Protein AF-A0A354YVA4-F1 (afdb_monomer_lite)

Foldseek 3Di:
DEDEDDWDDDDPDDPNDDGDDLVVVLQVLLVCQVPVPPGPFYEDECPVRHDVSLVCSVVSRGPHYDDDPPD

Sequence (71 aa):
RAFIPWTYQPGNNELMGRKMYSAQYLKFLALSRLYLDNFAHIQGSWVTQGDRVGQISLLFGADDLGSIMIE

Secondary structure (DSSP, 8-state):
-EE--PPP--SSSTT---PPPHHHHHHHHHHHHHH-TT-SEEEE-HHHH-HHHHHHHGGGT--EE------

pLDDT: mean 91.57, std 10.09, range [49.25, 98.56]

Organism: NCBI:txid863

Radius of gyration: 12.36 Å; chains: 1; bounding box: 26×29×30 Å

Structure (mmCIF, N/CA/C/O backbone):
data_AF-A0A354YVA4-F1
#
_entry.id   AF-A0A354YVA4-F1
#
loop_
_atom_site.group_PDB
_atom_site.id
_atom_site.type_symbol
_atom_site.label_atom_id
_atom_site.label_alt_id
_atom_site.label_comp_id
_atom_site.label_asym_id
_atom_site.label_entity_id
_atom_site.label_seq_id
_atom_site.pdbx_PDB_ins_code
_atom_site.Cartn_x
_atom_site.Cartn_y
_atom_site.Cartn_z
_atom_site.occupancy
_atom_site.B_iso_or_equiv
_atom_site.auth_seq_id
_atom_site.auth_comp_id
_atom_site.auth_asym_id
_atom_site.auth_atom_id
_atom_site.pdbx_PDB_model_num
ATOM 1 N N . ARG A 1 1 ? 13.821 -1.298 -0.387 1.00 81.75 1 ARG A N 1
ATOM 2 C CA . ARG A 1 1 ? 13.112 -0.057 0.026 1.00 81.75 1 ARG A CA 1
ATOM 3 C C . ARG A 1 1 ? 11.756 -0.066 -0.664 1.00 81.75 1 ARG A C 1
ATOM 5 O O . ARG A 1 1 ? 11.747 -0.349 -1.856 1.00 81.75 1 ARG A O 1
ATOM 12 N N . ALA A 1 2 ? 10.671 0.208 0.060 1.00 93.31 2 ALA A N 1
ATOM 13 C CA . ALA A 1 2 ? 9.304 0.147 -0.457 1.00 93.31 2 ALA A CA 1
ATOM 14 C C . ALA A 1 2 ? 8.604 1.510 -0.380 1.00 93.31 2 ALA A C 1
ATOM 16 O O . ALA A 1 2 ? 8.893 2.302 0.520 1.00 93.31 2 ALA A O 1
ATOM 17 N N . PHE A 1 3 ? 7.687 1.775 -1.310 1.00 95.75 3 PHE A N 1
ATOM 18 C CA . PHE A 1 3 ? 6.699 2.842 -1.154 1.00 95.75 3 PHE A CA 1
ATOM 19 C C . PHE A 1 3 ? 5.535 2.338 -0.292 1.00 95.75 3 PHE A 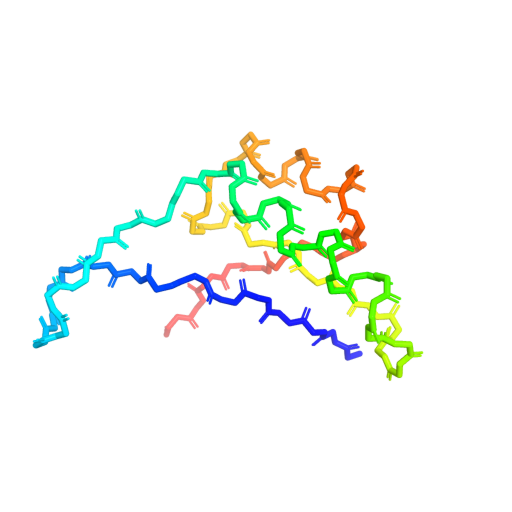C 1
ATOM 21 O O . PHE A 1 3 ? 5.062 1.217 -0.479 1.00 95.75 3 PHE A O 1
ATOM 28 N N . ILE A 1 4 ? 5.064 3.171 0.641 1.00 93.88 4 ILE A N 1
ATOM 29 C CA . ILE A 1 4 ? 4.009 2.810 1.594 1.00 93.88 4 ILE A CA 1
ATOM 30 C C . ILE A 1 4 ? 2.873 3.843 1.508 1.00 93.88 4 ILE A C 1
ATOM 32 O O . ILE A 1 4 ? 3.056 4.983 1.947 1.00 93.88 4 ILE A O 1
ATOM 36 N N . PRO A 1 5 ? 1.690 3.477 0.980 1.00 92.19 5 PRO A N 1
ATOM 37 C CA . PRO A 1 5 ? 0.526 4.351 0.978 1.00 92.19 5 PRO A CA 1
ATOM 38 C C . PRO A 1 5 ? -0.164 4.322 2.347 1.00 92.19 5 PRO A C 1
ATOM 40 O O . PRO A 1 5 ? -1.044 3.499 2.612 1.00 92.19 5 PRO A O 1
ATOM 43 N N . TRP A 1 6 ? 0.231 5.239 3.227 1.00 91.00 6 TRP A N 1
ATOM 44 C CA . TRP A 1 6 ? -0.424 5.430 4.519 1.00 91.00 6 TRP A CA 1
ATOM 45 C C . TRP A 1 6 ? -1.770 6.131 4.353 1.00 91.00 6 TRP A C 1
ATOM 47 O O . TRP A 1 6 ? -1.853 7.253 3.855 1.00 91.00 6 TRP A O 1
ATOM 57 N N . THR A 1 7 ? -2.844 5.478 4.796 1.00 90.88 7 THR A N 1
ATOM 58 C CA . THR A 1 7 ? -4.163 6.112 4.848 1.00 90.88 7 THR A CA 1
ATOM 59 C C . THR A 1 7 ? -4.287 6.963 6.101 1.00 90.88 7 THR A C 1
ATOM 61 O O . THR A 1 7 ? -3.936 6.509 7.192 1.00 90.88 7 THR A O 1
ATOM 64 N N . TYR A 1 8 ? -4.888 8.141 5.964 1.00 92.19 8 TYR A N 1
ATOM 65 C CA . TYR A 1 8 ? -5.260 8.978 7.099 1.00 92.19 8 TYR A CA 1
ATOM 66 C C . TYR A 1 8 ? -6.142 8.214 8.108 1.00 92.19 8 TYR A C 1
ATOM 68 O O . TYR A 1 8 ? -7.126 7.575 7.720 1.00 92.19 8 TYR A O 1
ATOM 76 N N . GLN A 1 9 ? -5.787 8.297 9.395 1.00 90.44 9 GLN A N 1
ATOM 77 C CA . GLN A 1 9 ? -6.578 7.769 10.507 1.00 90.44 9 GLN A CA 1
ATOM 78 C C . GLN A 1 9 ? -7.300 8.930 11.211 1.00 90.44 9 GLN A C 1
ATOM 80 O O . GLN A 1 9 ? -6.640 9.788 11.804 1.00 90.44 9 GLN A O 1
ATOM 85 N N . PRO A 1 10 ? -8.640 9.007 11.125 1.00 91.38 10 PRO A N 1
ATOM 86 C CA . PRO A 1 10 ? -9.403 10.023 11.837 1.00 91.38 10 PRO A CA 1
ATOM 87 C C . PRO A 1 10 ? -9.497 9.709 13.334 1.00 91.38 10 PRO A C 1
ATOM 89 O O . PRO A 1 10 ? -9.438 8.551 13.744 1.00 91.38 10 PRO A O 1
ATOM 9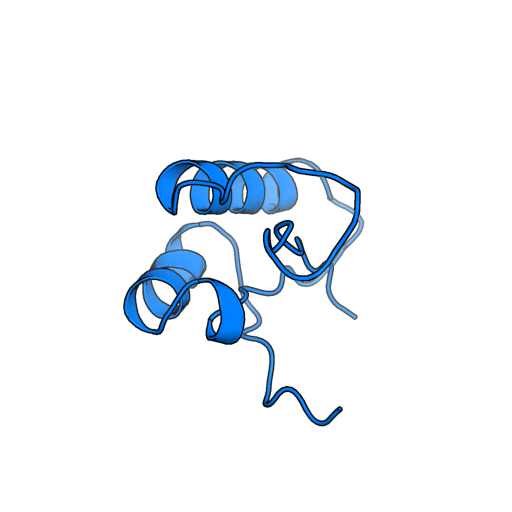2 N N . GLY A 1 11 ? -9.739 10.751 14.127 1.00 88.88 11 GLY A N 1
ATOM 93 C CA . GLY A 1 11 ? -9.798 10.669 15.585 1.00 88.88 11 GLY A CA 1
ATOM 94 C C . GLY A 1 11 ? -8.485 11.117 16.221 1.00 88.88 11 GLY A C 1
ATOM 95 O O . GLY A 1 11 ? -7.405 10.884 15.684 1.00 88.88 11 GLY A O 1
ATOM 96 N N . ASN A 1 12 ? -8.592 11.804 17.357 1.00 89.12 12 ASN A N 1
ATOM 97 C CA . ASN A 1 12 ? -7.448 12.315 18.115 1.00 89.12 12 ASN A CA 1
ATOM 98 C C . ASN A 1 12 ? -6.529 13.285 17.338 1.00 89.12 12 ASN A C 1
ATOM 100 O O . ASN A 1 12 ? -5.324 13.325 17.561 1.00 89.12 12 ASN A O 1
ATOM 104 N N . ASN A 1 13 ? -7.084 14.051 16.394 1.00 92.25 13 ASN A N 1
ATOM 105 C CA . ASN A 1 13 ? -6.373 15.125 15.701 1.00 92.25 13 ASN A CA 1
ATOM 106 C C . ASN A 1 13 ? -7.348 16.197 15.185 1.00 92.25 13 ASN A C 1
ATOM 108 O O . ASN A 1 13 ? -8.557 15.974 15.114 1.00 92.25 13 ASN A O 1
ATOM 112 N N . GLU A 1 14 ? -6.809 17.356 14.809 1.00 95.44 14 GLU A N 1
ATOM 113 C CA . GLU A 1 14 ? -7.573 18.544 14.393 1.00 95.44 14 GLU A CA 1
ATOM 114 C C . GLU A 1 14 ? -8.121 18.467 12.960 1.00 95.44 14 GLU A C 1
ATOM 116 O O . GLU A 1 14 ? -8.926 19.301 12.556 1.00 95.44 14 GLU A O 1
ATOM 121 N N . LEU A 1 15 ? -7.705 17.470 12.171 1.00 92.44 15 LEU A N 1
ATOM 122 C CA . LEU A 1 15 ? -7.966 17.443 10.730 1.00 92.44 15 LEU A CA 1
ATOM 123 C C . LEU A 1 15 ? -9.408 17.039 10.377 1.00 92.44 15 LEU A C 1
ATOM 125 O O . LEU A 1 15 ? -9.786 17.160 9.214 1.00 92.44 15 LEU A O 1
ATOM 129 N N . MET A 1 16 ? -10.200 16.562 11.354 1.00 91.62 16 MET A N 1
ATOM 130 C CA . MET A 1 16 ? -11.628 16.190 11.242 1.00 91.62 16 MET A CA 1
ATOM 131 C C . MET A 1 16 ? -11.998 15.414 9.961 1.00 91.62 16 MET A C 1
ATOM 133 O O . MET A 1 16 ? -13.120 15.497 9.457 1.00 91.62 16 MET A O 1
ATOM 137 N N . GLY A 1 17 ? -11.049 14.661 9.402 1.00 92.00 17 GLY A N 1
ATOM 138 C CA . GLY A 1 17 ? -11.251 13.946 8.154 1.00 92.00 17 GLY A CA 1
ATOM 139 C C . GLY A 1 17 ? -12.065 12.672 8.359 1.00 92.00 17 GLY A C 1
ATOM 140 O O . GLY A 1 17 ? -12.455 12.306 9.467 1.00 92.00 17 GLY A O 1
ATOM 141 N N . ARG A 1 18 ? -12.281 11.940 7.268 1.00 92.06 18 ARG A N 1
ATOM 142 C CA . ARG A 1 18 ? -12.994 10.656 7.286 1.00 92.06 18 ARG A CA 1
ATOM 143 C C . ARG A 1 18 ? -12.073 9.503 6.928 1.00 92.06 18 ARG A C 1
ATOM 145 O O . ARG A 1 18 ? -11.159 9.661 6.119 1.00 92.06 18 ARG A O 1
ATOM 152 N N . LYS A 1 19 ? -12.361 8.329 7.493 1.00 90.25 19 LYS A N 1
ATOM 153 C CA . LYS A 1 19 ? -11.668 7.091 7.134 1.00 90.25 19 LYS A CA 1
ATOM 154 C C . LYS A 1 19 ? -11.967 6.756 5.673 1.00 90.25 19 LYS A C 1
ATOM 156 O O . LYS A 1 19 ? -13.098 6.898 5.210 1.00 90.25 19 LYS A O 1
ATOM 161 N N . MET A 1 20 ? -10.938 6.325 4.955 1.00 91.25 20 MET A N 1
ATOM 162 C CA . MET A 1 20 ? -11.053 5.858 3.577 1.00 91.25 20 MET A CA 1
ATOM 163 C C . MET A 1 20 ? -11.691 4.460 3.530 1.00 91.25 20 MET A C 1
ATOM 165 O O . MET A 1 20 ? -11.437 3.634 4.408 1.00 91.25 20 MET A O 1
ATOM 169 N N . TYR A 1 21 ? -12.490 4.170 2.498 1.00 94.06 21 TYR A N 1
ATOM 170 C CA . TYR A 1 21 ? -12.994 2.814 2.259 1.00 94.06 21 TYR A CA 1
ATOM 171 C C . TYR A 1 21 ? -11.895 1.904 1.699 1.00 94.06 21 TYR A C 1
ATOM 173 O O . TYR A 1 21 ? -11.091 2.331 0.869 1.00 94.06 21 TYR A O 1
ATOM 181 N N . SER A 1 22 ? -11.917 0.615 2.046 1.00 95.06 22 SER A N 1
ATOM 182 C CA . SER A 1 22 ? -10.906 -0.358 1.598 1.00 95.06 22 SER A CA 1
ATOM 183 C C . SER A 1 22 ? -10.767 -0.433 0.072 1.00 95.06 22 SER A C 1
ATOM 185 O O . SER A 1 22 ? -9.662 -0.553 -0.441 1.00 95.06 22 SER A O 1
ATOM 187 N N . ALA A 1 23 ? -11.864 -0.285 -0.678 1.00 96.69 2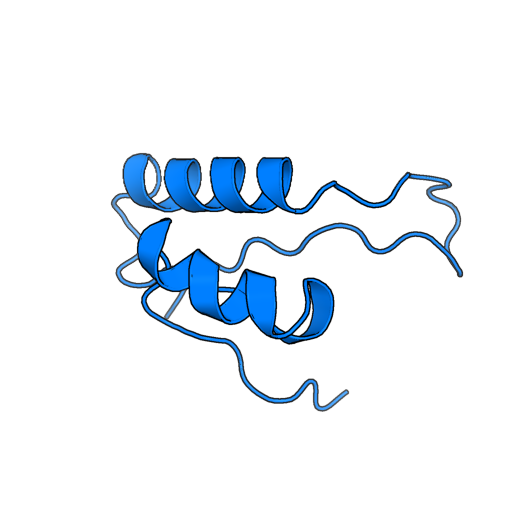3 ALA A N 1
ATOM 188 C CA . ALA A 1 23 ? -11.822 -0.261 -2.142 1.00 96.69 23 ALA A CA 1
ATOM 189 C C . ALA A 1 23 ? -11.047 0.948 -2.702 1.00 96.69 23 ALA A C 1
ATOM 191 O O . ALA A 1 23 ? -10.362 0.832 -3.716 1.00 96.69 23 ALA A O 1
ATOM 192 N N . GLN A 1 24 ? -11.128 2.107 -2.040 1.00 96.81 24 GLN A N 1
ATOM 193 C CA . GLN A 1 24 ? -10.371 3.298 -2.435 1.00 96.81 24 GLN A CA 1
ATOM 194 C C . GLN A 1 24 ? -8.879 3.110 -2.150 1.00 96.81 24 GLN A C 1
ATOM 196 O O . GLN A 1 24 ? -8.056 3.458 -2.993 1.00 96.81 24 GLN A O 1
ATOM 201 N N . TYR A 1 25 ? -8.546 2.496 -1.010 1.00 96.44 25 TYR A N 1
ATOM 202 C CA . TYR A 1 25 ? -7.176 2.116 -0.676 1.00 96.44 25 TYR A CA 1
ATOM 203 C C . TYR A 1 25 ? -6.587 1.153 -1.717 1.00 96.44 25 TYR A C 1
ATOM 205 O O . TYR A 1 25 ? -5.542 1.443 -2.292 1.00 96.44 25 TYR A O 1
ATOM 213 N N . LEU A 1 26 ? -7.289 0.058 -2.030 1.00 97.62 26 LEU A N 1
ATOM 214 C CA . LEU A 1 26 ? -6.842 -0.930 -3.020 1.00 97.62 26 LEU A CA 1
ATOM 215 C C . LEU A 1 26 ? -6.678 -0.311 -4.415 1.00 97.62 26 LEU A C 1
ATOM 217 O O . LEU A 1 26 ? -5.711 -0.604 -5.117 1.00 97.62 26 LEU A O 1
ATOM 221 N N . LYS A 1 27 ? -7.577 0.603 -4.805 1.00 98.12 27 LYS A N 1
ATOM 222 C CA . LYS A 1 27 ? -7.449 1.355 -6.060 1.00 98.12 27 LYS A CA 1
ATOM 223 C C . LYS A 1 27 ? -6.189 2.224 -6.077 1.00 98.12 27 LYS A C 1
ATOM 225 O O . LYS A 1 27 ? -5.493 2.262 -7.088 1.00 98.12 27 LYS A O 1
ATOM 230 N N . PHE A 1 28 ? -5.897 2.922 -4.981 1.00 97.50 28 PHE A N 1
ATOM 231 C CA . PHE A 1 28 ? -4.707 3.765 -4.873 1.00 97.50 28 PHE A CA 1
ATOM 232 C C . PHE A 1 28 ? -3.411 2.941 -4.832 1.00 97.50 28 PHE A C 1
ATOM 234 O O . PHE A 1 28 ? -2.406 3.332 -5.424 1.00 97.50 28 PHE A O 1
ATOM 241 N N . LEU A 1 29 ? -3.443 1.774 -4.190 1.00 97.75 29 LEU A N 1
ATOM 242 C CA . LEU A 1 29 ? -2.342 0.816 -4.182 1.00 97.75 29 LEU A CA 1
ATOM 243 C C . LEU A 1 29 ? -2.019 0.328 -5.604 1.00 97.75 29 LEU A C 1
ATOM 245 O O . LEU A 1 29 ? -0.872 0.426 -6.039 1.00 97.75 29 LEU A O 1
ATOM 249 N N . ALA A 1 30 ? -3.041 -0.081 -6.364 1.00 98.50 30 ALA A N 1
ATOM 250 C CA . ALA A 1 30 ? -2.875 -0.491 -7.759 1.00 98.50 30 ALA A CA 1
ATOM 251 C C . ALA A 1 30 ? -2.356 0.655 -8.636 1.00 98.50 30 ALA A C 1
ATOM 253 O O . ALA A 1 30 ? -1.463 0.454 -9.457 1.00 98.50 30 ALA A O 1
ATOM 254 N N . LEU A 1 31 ? -2.858 1.876 -8.426 1.00 98.50 31 LEU A N 1
ATOM 255 C CA . LEU A 1 31 ? -2.325 3.063 -9.094 1.00 98.50 31 LEU A CA 1
ATOM 256 C C . LEU A 1 31 ? -0.838 3.266 -8.776 1.00 98.50 31 LEU A C 1
ATOM 258 O O . LEU A 1 31 ? -0.060 3.533 -9.685 1.00 98.50 31 LEU A O 1
ATOM 262 N N . SER A 1 32 ? -0.435 3.103 -7.515 1.00 98.19 32 SER A N 1
ATOM 263 C CA . SER A 1 32 ? 0.965 3.238 -7.096 1.00 98.19 32 SER A CA 1
ATOM 264 C C . SER A 1 32 ? 1.862 2.242 -7.833 1.00 98.19 32 SER A C 1
ATOM 266 O O . SER A 1 32 ? 2.892 2.642 -8.364 1.00 98.19 32 SER A O 1
ATOM 268 N N . ARG A 1 33 ? 1.436 0.977 -7.966 1.00 98.19 33 ARG A N 1
ATOM 269 C CA . ARG A 1 33 ? 2.156 -0.053 -8.739 1.00 98.19 33 ARG A CA 1
ATOM 270 C C . ARG A 1 33 ? 2.318 0.306 -10.220 1.00 98.19 33 ARG A C 1
ATOM 272 O O . ARG A 1 33 ? 3.325 -0.065 -10.821 1.00 98.19 33 ARG A O 1
ATOM 279 N N . LEU A 1 34 ? 1.334 0.982 -10.812 1.00 98.44 34 LEU A N 1
ATOM 280 C CA . LEU A 1 34 ? 1.364 1.379 -12.223 1.00 98.44 34 LEU A CA 1
ATOM 281 C C . LEU A 1 34 ? 2.162 2.665 -12.468 1.00 98.44 34 LEU A C 1
ATOM 283 O O . LEU A 1 34 ? 2.764 2.805 -13.525 1.00 98.44 34 LEU A O 1
ATOM 287 N N . TYR A 1 35 ? 2.130 3.604 -11.523 1.00 98.56 35 TYR A N 1
ATOM 288 C CA . TYR A 1 35 ? 2.663 4.953 -11.712 1.00 98.56 35 TYR A CA 1
ATOM 289 C C . TYR A 1 35 ? 4.087 5.127 -11.170 1.00 98.56 35 TYR A C 1
ATOM 291 O O . TYR A 1 35 ? 4.874 5.876 -11.737 1.00 98.56 35 TYR A O 1
ATOM 299 N N . LEU A 1 36 ? 4.423 4.460 -10.062 1.00 98.06 36 LEU A N 1
ATOM 300 C CA . LEU A 1 36 ? 5.718 4.594 -9.393 1.00 98.06 36 LEU A CA 1
ATOM 301 C C . LEU A 1 36 ? 6.720 3.571 -9.941 1.00 98.06 36 LEU A C 1
ATOM 303 O O . LEU A 1 36 ? 7.039 2.575 -9.292 1.00 98.06 36 LEU A O 1
ATOM 307 N N . ASP A 1 37 ? 7.220 3.822 -11.147 1.00 97.50 37 ASP A N 1
ATOM 308 C CA . ASP A 1 37 ? 8.181 2.954 -11.845 1.00 97.50 37 ASP A CA 1
ATOM 309 C C . ASP A 1 37 ? 9.586 2.909 -11.209 1.00 97.50 37 ASP A C 1
ATOM 311 O O . ASP A 1 37 ? 10.389 2.027 -11.515 1.00 97.50 37 ASP A O 1
ATOM 315 N N . ASN A 1 38 ? 9.869 3.822 -10.282 1.00 97.75 38 ASN A N 1
ATOM 316 C CA . ASN A 1 38 ? 11.148 3.975 -9.599 1.00 97.75 38 ASN A CA 1
ATOM 317 C C . ASN A 1 38 ? 11.191 3.344 -8.193 1.00 97.75 38 ASN A C 1
ATOM 319 O O . ASN A 1 38 ? 12.213 3.447 -7.508 1.00 97.75 38 ASN A O 1
ATOM 323 N N . PHE A 1 39 ? 10.118 2.675 -7.757 1.00 97.75 39 PHE A N 1
ATOM 324 C CA . PHE A 1 39 ? 10.090 1.896 -6.517 1.00 97.75 39 PHE A CA 1
ATOM 325 C C . PHE A 1 39 ? 9.988 0.403 -6.827 1.00 97.75 39 PHE A C 1
ATOM 327 O O . PHE A 1 39 ? 9.028 -0.059 -7.435 1.00 97.75 39 PHE A O 1
ATOM 334 N N . ALA A 1 40 ? 10.973 -0.369 -6.360 1.00 97.12 40 ALA A N 1
ATOM 335 C CA . ALA A 1 40 ? 11.002 -1.817 -6.575 1.00 97.12 40 ALA A CA 1
ATOM 336 C C . ALA A 1 40 ? 9.885 -2.564 -5.826 1.00 97.12 40 ALA A C 1
ATOM 338 O O . ALA A 1 40 ? 9.450 -3.609 -6.296 1.00 97.12 40 ALA A O 1
ATOM 339 N N . HIS A 1 41 ? 9.439 -2.020 -4.688 1.00 97.44 41 HIS A N 1
ATOM 340 C CA . HIS A 1 41 ? 8.474 -2.650 -3.789 1.00 97.44 41 HIS A CA 1
ATOM 341 C C . HIS A 1 41 ? 7.346 -1.690 -3.426 1.00 97.44 41 HIS A C 1
ATOM 343 O O . HIS A 1 41 ? 7.595 -0.513 -3.128 1.00 97.44 41 HIS A O 1
ATOM 349 N N . ILE A 1 42 ? 6.124 -2.214 -3.376 1.00 97.56 42 ILE A N 1
ATOM 350 C CA . ILE A 1 42 ? 4.953 -1.520 -2.834 1.00 97.56 42 ILE A CA 1
ATOM 351 C C . ILE A 1 42 ? 4.466 -2.287 -1.602 1.00 97.56 42 ILE A C 1
ATOM 353 O O . ILE A 1 42 ? 4.195 -3.486 -1.680 1.00 97.56 42 ILE A O 1
ATOM 357 N N . GLN A 1 43 ? 4.328 -1.592 -0.471 1.00 96.31 43 GLN A N 1
ATOM 358 C CA . GLN A 1 43 ? 3.925 -2.215 0.787 1.00 96.31 43 GLN A CA 1
ATOM 359 C C . GLN A 1 43 ? 2.419 -2.073 1.051 1.00 96.31 43 GLN A C 1
ATOM 361 O O . GLN A 1 43 ? 1.877 -0.965 1.093 1.00 96.31 43 GLN A O 1
ATOM 366 N N . GLY A 1 44 ? 1.747 -3.192 1.314 1.00 94.56 44 GLY A N 1
ATOM 367 C CA . GLY A 1 44 ? 0.383 -3.250 1.832 1.00 94.56 44 GLY A CA 1
ATOM 368 C C . GLY A 1 44 ? 0.326 -2.988 3.345 1.00 94.56 44 GLY A C 1
ATOM 369 O O . GLY A 1 44 ? 1.162 -3.473 4.108 1.00 94.56 44 GLY A O 1
ATOM 370 N N . SER A 1 45 ? -0.674 -2.229 3.808 1.00 88.00 45 SER A N 1
ATOM 371 C CA . SER A 1 45 ? -0.855 -1.883 5.228 1.00 88.00 45 SER A CA 1
ATOM 372 C C . SER A 1 45 ? -1.947 -2.742 5.869 1.00 88.00 45 SER A C 1
ATOM 374 O O . SER A 1 45 ? -3.100 -2.331 5.968 1.00 88.00 45 SER A O 1
ATOM 376 N N . TRP A 1 46 ? -1.605 -3.946 6.326 1.00 88.25 46 TRP A N 1
ATOM 377 C CA . TRP A 1 46 ? -2.585 -4.829 6.974 1.00 88.25 46 TRP A CA 1
ATOM 378 C C . TRP A 1 46 ? -2.974 -4.363 8.389 1.00 88.25 46 TRP A C 1
ATOM 380 O O . TRP A 1 46 ? -4.113 -4.567 8.796 1.00 88.25 46 TRP A O 1
ATOM 390 N N . VAL A 1 47 ? -2.089 -3.662 9.112 1.00 87.00 47 VAL A N 1
ATOM 391 C CA . VAL A 1 47 ? -2.380 -3.161 10.472 1.00 87.00 47 VAL A CA 1
ATOM 392 C C . VAL A 1 47 ? -3.481 -2.096 10.461 1.00 87.00 47 VAL A C 1
ATOM 394 O O . VAL A 1 47 ? -4.361 -2.102 11.316 1.00 87.00 47 VAL A O 1
ATOM 397 N N . THR A 1 48 ? -3.475 -1.195 9.474 1.00 87.25 48 THR A N 1
ATOM 398 C CA . THR A 1 48 ? -4.478 -0.117 9.401 1.00 87.25 48 THR A CA 1
ATOM 399 C C . THR A 1 48 ? -5.726 -0.503 8.607 1.00 87.25 48 THR A C 1
ATOM 401 O O . THR A 1 48 ? -6.818 0.006 8.887 1.00 87.25 48 THR A O 1
ATOM 404 N N . GLN A 1 49 ? -5.581 -1.394 7.617 1.00 92.19 49 GLN A N 1
ATOM 405 C CA . GLN A 1 49 ? -6.677 -1.807 6.735 1.00 92.19 49 GLN A CA 1
ATOM 406 C C . GLN A 1 49 ? -7.397 -3.080 7.197 1.00 92.19 49 GLN A C 1
ATOM 408 O O . GLN A 1 49 ? -8.511 -3.340 6.742 1.00 92.19 49 GLN A O 1
ATOM 413 N N . GLY A 1 50 ? -6.790 -3.850 8.099 1.00 90.62 50 GLY A N 1
ATOM 414 C CA . GLY A 1 50 ? -7.272 -5.157 8.532 1.00 90.62 50 GLY A CA 1
ATOM 415 C C . GLY A 1 50 ? -6.677 -6.311 7.723 1.00 90.62 50 GLY A C 1
ATOM 416 O O . GLY A 1 50 ? -6.215 -6.152 6.591 1.00 90.62 50 GLY A O 1
ATOM 417 N N . ASP A 1 51 ? -6.735 -7.499 8.318 1.00 92.12 51 ASP A N 1
ATOM 418 C CA . ASP A 1 51 ? -6.207 -8.766 7.804 1.00 92.12 51 ASP A CA 1
ATOM 419 C C . ASP A 1 51 ? -6.709 -9.113 6.392 1.00 92.12 51 ASP A C 1
ATOM 421 O O . ASP A 1 51 ? -5.908 -9.389 5.497 1.00 92.12 51 ASP A O 1
ATOM 425 N N . ARG A 1 52 ? -8.022 -9.029 6.152 1.00 94.25 52 ARG A N 1
ATOM 426 C CA . ARG A 1 52 ? -8.634 -9.359 4.854 1.00 94.25 52 ARG A CA 1
ATOM 427 C C . ARG A 1 52 ? -8.167 -8.425 3.746 1.00 94.25 52 ARG A C 1
ATOM 429 O O . ARG A 1 52 ? -7.868 -8.870 2.642 1.00 94.25 52 ARG A O 1
ATOM 436 N N . VAL A 1 53 ? -8.099 -7.125 4.032 1.00 95.06 53 VAL A N 1
ATOM 437 C CA . VAL A 1 53 ? -7.627 -6.140 3.050 1.00 95.06 53 VAL A CA 1
ATOM 438 C C . VAL A 1 53 ? -6.128 -6.305 2.826 1.00 95.06 53 VAL A C 1
ATOM 440 O O . VAL A 1 53 ? -5.685 -6.217 1.685 1.00 95.06 53 VAL A O 1
ATOM 443 N N . GLY A 1 54 ? -5.365 -6.620 3.877 1.00 93.88 54 GLY A N 1
ATOM 444 C CA . GLY A 1 54 ? -3.957 -6.998 3.777 1.00 93.88 54 GLY A CA 1
ATOM 445 C C . GLY A 1 54 ? -3.734 -8.161 2.811 1.00 93.88 54 GLY A C 1
ATOM 446 O O . GLY A 1 54 ? -2.934 -8.034 1.890 1.00 93.88 54 GLY A O 1
ATOM 447 N N . GLN A 1 55 ? -4.500 -9.248 2.936 1.00 94.88 55 GLN A N 1
ATOM 448 C CA . GLN A 1 55 ? -4.419 -10.386 2.008 1.00 94.88 55 GLN A CA 1
ATOM 449 C C . GLN A 1 55 ? -4.764 -9.988 0.567 1.00 94.88 55 GLN A C 1
ATOM 451 O O . GLN A 1 55 ? -4.027 -10.314 -0.362 1.00 94.88 55 GLN A O 1
ATOM 456 N N . ILE A 1 56 ? -5.860 -9.246 0.372 1.00 96.94 56 ILE A N 1
ATOM 457 C CA . ILE A 1 56 ? -6.304 -8.812 -0.962 1.00 96.94 56 ILE A CA 1
ATOM 458 C C . ILE A 1 56 ? -5.304 -7.833 -1.594 1.00 96.94 56 ILE A C 1
ATOM 460 O O . ILE A 1 56 ? -5.165 -7.817 -2.813 1.00 96.94 56 ILE A O 1
ATOM 464 N N . SER A 1 57 ? -4.568 -7.051 -0.799 1.00 96.88 57 SER A N 1
ATOM 465 C CA . SER A 1 57 ? -3.610 -6.056 -1.299 1.00 96.88 57 SER A CA 1
ATOM 466 C C . SER A 1 57 ? -2.517 -6.649 -2.201 1.00 96.88 57 SER A C 1
ATOM 468 O O . SER A 1 57 ? -2.085 -5.982 -3.143 1.00 96.88 57 SER A O 1
ATOM 470 N N . LEU A 1 58 ? -2.156 -7.923 -1.999 1.00 96.75 58 LEU A N 1
ATOM 471 C CA . LEU A 1 58 ? -1.205 -8.657 -2.844 1.00 96.75 58 LEU A CA 1
ATOM 472 C C . LEU A 1 58 ? -1.698 -8.808 -4.294 1.00 96.75 58 LEU A C 1
ATOM 474 O O . LEU A 1 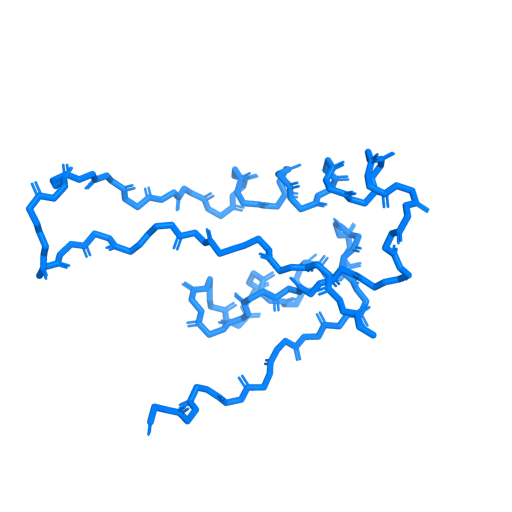58 ? -0.908 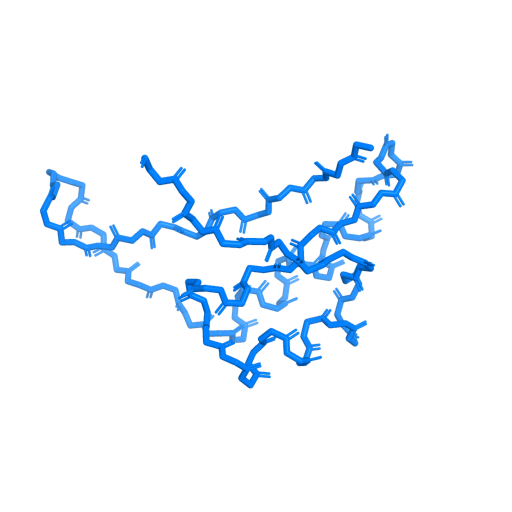-8.840 -5.232 1.00 96.75 58 LEU A O 1
ATOM 478 N N . LEU A 1 59 ? -3.017 -8.838 -4.501 1.00 97.88 59 LEU A N 1
ATOM 479 C CA . LEU A 1 59 ? -3.639 -8.875 -5.830 1.00 97.88 59 LEU A CA 1
ATOM 480 C C . LEU A 1 59 ? -3.763 -7.481 -6.466 1.00 97.88 59 LEU A C 1
ATOM 482 O O . LEU A 1 59 ? -4.139 -7.363 -7.630 1.00 97.88 59 LEU A O 1
ATOM 486 N N . PHE A 1 60 ? -3.460 -6.423 -5.709 1.00 98.06 60 PHE A N 1
ATOM 487 C CA . PHE A 1 60 ? -3.555 -5.020 -6.124 1.00 98.06 60 PHE A CA 1
ATOM 488 C C . PHE A 1 60 ? -2.177 -4.345 -6.191 1.00 98.06 60 PHE A C 1
ATOM 490 O O . PHE A 1 60 ? -2.077 -3.121 -6.149 1.00 98.06 60 PHE A O 1
ATOM 497 N N . GLY A 1 61 ? -1.114 -5.140 -6.336 1.00 96.88 61 GLY A N 1
ATOM 498 C CA . GLY A 1 61 ? 0.229 -4.651 -6.636 1.00 96.88 61 GLY A CA 1
ATOM 499 C C . GLY A 1 61 ? 1.156 -4.486 -5.437 1.00 96.88 61 GLY A C 1
ATOM 500 O O . GLY A 1 61 ? 2.276 -4.031 -5.649 1.00 96.88 61 GLY A O 1
ATOM 501 N N . ALA A 1 62 ? 0.726 -4.850 -4.222 1.00 97.38 62 ALA A N 1
ATOM 502 C CA . ALA A 1 62 ? 1.655 -5.002 -3.106 1.00 97.38 62 ALA A CA 1
ATOM 503 C C . ALA A 1 62 ? 2.466 -6.299 -3.234 1.00 97.38 62 ALA A C 1
ATOM 505 O O . ALA A 1 62 ? 1.925 -7.348 -3.580 1.00 97.38 62 ALA A O 1
ATOM 506 N N . ASP A 1 63 ? 3.747 -6.220 -2.896 1.00 96.88 63 ASP A N 1
ATOM 507 C CA . ASP A 1 63 ? 4.666 -7.364 -2.793 1.00 96.88 63 ASP A CA 1
ATOM 508 C C . ASP A 1 63 ? 5.367 -7.438 -1.423 1.00 96.88 63 ASP A C 1
ATOM 510 O O . ASP A 1 63 ? 6.069 -8.402 -1.125 1.00 96.88 63 ASP A O 1
ATOM 514 N N . ASP A 1 64 ? 5.099 -6.453 -0.565 1.00 95.12 64 ASP A N 1
ATOM 515 C CA . ASP A 1 64 ? 5.569 -6.352 0.810 1.00 95.12 64 ASP A CA 1
ATOM 516 C C . ASP A 1 64 ? 4.352 -6.132 1.726 1.00 95.12 64 ASP A C 1
ATOM 518 O O . ASP A 1 64 ? 3.440 -5.373 1.392 1.00 95.12 64 ASP A O 1
ATOM 522 N N . LEU A 1 65 ? 4.297 -6.797 2.878 1.00 91.00 65 LEU A N 1
ATOM 523 C CA . LEU A 1 65 ? 3.268 -6.572 3.895 1.00 91.00 65 LEU A CA 1
ATOM 524 C C . LEU A 1 65 ? 3.962 -6.058 5.149 1.00 91.00 65 LEU A C 1
ATOM 526 O O . LEU A 1 65 ? 4.739 -6.777 5.773 1.00 91.00 65 LEU A O 1
ATOM 530 N N . GLY A 1 66 ? 3.664 -4.807 5.511 1.00 79.88 66 GLY A N 1
ATOM 531 C CA . GLY A 1 66 ? 4.385 -4.114 6.578 1.00 79.88 66 GLY A CA 1
ATOM 532 C C . GLY A 1 66 ? 4.317 -4.849 7.915 1.00 79.88 66 GLY A C 1
ATOM 533 O O . GLY A 1 66 ? 3.304 -5.451 8.242 1.00 79.88 66 GLY A O 1
ATOM 534 N N . SER A 1 67 ? 5.392 -4.804 8.696 1.00 65.50 67 SER A N 1
ATOM 535 C CA . SER A 1 67 ? 5.492 -5.504 9.985 1.00 65.50 67 SER A CA 1
ATOM 536 C C . SER A 1 67 ? 4.765 -4.762 11.125 1.00 65.50 67 SER A C 1
ATOM 538 O O . SER A 1 67 ? 4.146 -3.720 10.912 1.00 65.50 67 SER A O 1
ATOM 540 N N . ILE A 1 68 ? 4.825 -5.326 12.335 1.00 64.12 68 ILE A N 1
ATOM 541 C CA . ILE A 1 68 ? 4.343 -4.744 13.600 1.00 64.12 68 ILE A CA 1
ATOM 542 C C . ILE A 1 68 ? 4.606 -3.232 13.678 1.00 64.12 68 ILE A C 1
ATOM 544 O O . ILE A 1 68 ? 5.738 -2.791 13.478 1.00 64.12 68 ILE A O 1
ATOM 548 N N . MET A 1 69 ? 3.575 -2.445 14.021 1.00 62.56 69 MET A N 1
ATOM 549 C CA . MET A 1 69 ? 3.802 -1.089 14.524 1.00 62.56 69 MET A CA 1
ATOM 550 C C . MET A 1 69 ? 4.466 -1.220 15.892 1.00 62.56 69 MET A C 1
ATOM 552 O O . MET A 1 69 ? 3.792 -1.446 16.893 1.00 62.56 69 MET A O 1
ATOM 556 N N . ILE A 1 70 ? 5.792 -1.149 15.917 1.00 50.44 70 ILE A N 1
ATOM 557 C CA . ILE A 1 70 ? 6.507 -0.752 17.122 1.00 50.44 70 ILE A CA 1
ATOM 558 C C . ILE A 1 70 ? 6.530 0.775 17.066 1.00 50.44 70 ILE A C 1
ATOM 560 O O . ILE A 1 70 ? 7.266 1.347 16.262 1.00 50.44 70 ILE A O 1
ATOM 564 N N . GLU A 1 71 ? 5.638 1.399 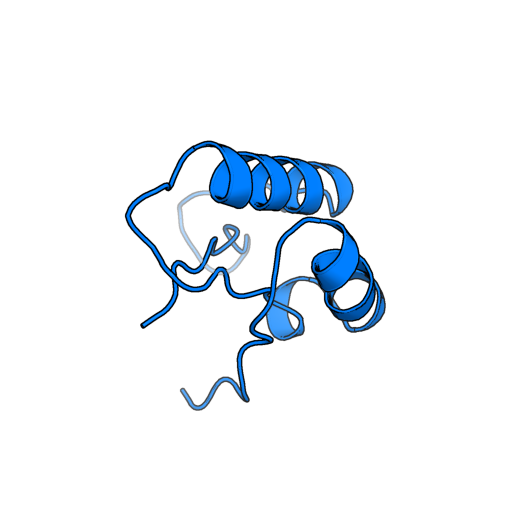17.832 1.00 49.25 71 GLU A N 1
ATOM 565 C CA . GLU A 1 71 ? 5.829 2.776 18.304 1.00 49.25 71 GLU A CA 1
ATOM 566 C C . GLU A 1 71 ? 6.887 2.799 19.411 1.00 49.25 71 GLU A C 1
ATOM 568 O O . GLU A 1 71 ? 6.884 1.866 20.250 1.00 49.25 71 GLU A O 1
#

InterPro domains:
  IPR034405 F420, menaquinone cofactor biosynthesis [PTHR43076] (2-71)
  IPR045567 CofH/MqnC-like, C-terminal domain [PF19288] (2-71)